Protein AF-A0AAV8Z547-F1 (afdb_monomer)

Mean predicted aligned error: 10.2 Å

Foldseek 3Di:
DDPDPPVVVVVVVVPPPPPPPFQKAFADDQDPCLLPVPVNVGDIDGLCVVCVCCVVQVKDKKKKKWFKWFADPDDPDDIGTGIGIDIDIHHPVDDPVCRQVVVQVVPDDPGMHTPFIFIDRHHDTHTDDD

Structure (mmCIF, N/CA/C/O backbone):
data_AF-A0AAV8Z547-F1
#
_entry.id   AF-A0AAV8Z547-F1
#
loop_
_atom_site.group_PDB
_atom_site.id
_atom_site.type_symbol
_atom_site.label_atom_id
_atom_site.label_alt_id
_atom_site.label_comp_id
_atom_site.label_asym_id
_atom_site.label_entity_id
_atom_site.label_seq_id
_atom_site.pdbx_PDB_ins_code
_atom_site.Cartn_x
_atom_site.Cartn_y
_atom_site.Cartn_z
_atom_site.occupancy
_atom_site.B_iso_or_equiv
_atom_site.auth_seq_id
_atom_site.auth_comp_id
_atom_site.auth_asym_id
_atom_site.auth_atom_id
_atom_site.pdbx_PDB_model_num
ATOM 1 N N . MET A 1 1 ? -58.205 -10.702 20.192 1.00 46.28 1 MET A N 1
ATOM 2 C CA . MET A 1 1 ? -57.052 -11.576 19.885 1.00 46.28 1 MET A CA 1
ATOM 3 C C . MET A 1 1 ? -56.320 -11.022 18.664 1.00 46.28 1 MET A C 1
ATOM 5 O O . MET A 1 1 ? -56.493 -11.533 17.575 1.00 46.28 1 MET A O 1
ATOM 9 N N . PHE A 1 2 ? -55.561 -9.937 18.820 1.00 46.28 2 PHE A N 1
ATOM 10 C CA . PHE A 1 2 ? -54.744 -9.352 17.746 1.00 46.28 2 PHE A CA 1
ATOM 11 C C . PHE A 1 2 ? -53.558 -8.641 18.398 1.00 46.28 2 PHE A C 1
ATOM 13 O O . PHE A 1 2 ? -53.635 -7.449 18.654 1.00 46.28 2 PHE A O 1
ATOM 20 N N . SER A 1 3 ? -52.511 -9.369 18.797 1.00 48.47 3 SER A N 1
ATOM 21 C CA . SER A 1 3 ? -51.324 -8.719 19.381 1.00 48.47 3 SER A CA 1
ATOM 22 C C . SER A 1 3 ? -50.084 -9.621 19.417 1.00 48.47 3 SER A C 1
ATOM 24 O O . SER A 1 3 ? -49.399 -9.671 20.433 1.00 48.47 3 SER A O 1
ATOM 26 N N . MET A 1 4 ? -49.779 -10.376 18.358 1.00 49.44 4 MET A N 1
ATOM 27 C CA . MET A 1 4 ? -48.513 -11.139 18.319 1.00 49.44 4 MET A CA 1
ATOM 28 C C . MET A 1 4 ? -47.777 -11.122 16.973 1.00 49.44 4 MET A C 1
ATOM 30 O O . MET A 1 4 ? -46.687 -11.673 16.885 1.00 49.44 4 MET A O 1
ATOM 34 N N . SER A 1 5 ? -48.304 -10.463 15.937 1.00 54.59 5 SER A N 1
ATOM 35 C CA . SER A 1 5 ? -47.764 -10.616 14.574 1.00 54.59 5 SER A CA 1
ATOM 36 C C . SER A 1 5 ? -46.806 -9.511 14.106 1.00 54.59 5 SER A C 1
ATOM 38 O O . SER A 1 5 ? -46.163 -9.694 13.080 1.00 54.59 5 SER A O 1
ATOM 40 N N . LEU A 1 6 ? -46.684 -8.377 14.816 1.00 49.66 6 LEU A N 1
ATOM 41 C CA . LEU A 1 6 ? -45.799 -7.276 14.384 1.00 49.66 6 LEU A CA 1
ATOM 42 C C . LEU A 1 6 ? -44.372 -7.358 14.955 1.00 49.66 6 LEU A C 1
ATOM 44 O O . LEU A 1 6 ? -43.429 -6.931 14.296 1.00 49.66 6 LEU A O 1
ATOM 48 N N . LEU A 1 7 ? -44.193 -7.912 16.159 1.00 51.66 7 LEU A N 1
ATOM 49 C CA . LEU A 1 7 ? -42.883 -7.957 16.830 1.00 51.66 7 LEU A CA 1
ATOM 50 C C . LEU A 1 7 ? -41.900 -8.941 16.180 1.00 51.66 7 LEU A C 1
ATOM 52 O O . LEU A 1 7 ? -40.695 -8.704 16.181 1.00 51.66 7 LEU A O 1
ATOM 56 N N . THR A 1 8 ? -42.404 -10.015 15.578 1.00 51.97 8 THR A N 1
ATOM 57 C CA . THR A 1 8 ? -41.582 -11.045 14.929 1.00 51.97 8 THR A CA 1
ATOM 58 C C . THR A 1 8 ? -40.999 -10.600 13.588 1.00 51.97 8 THR A C 1
ATOM 60 O O . THR A 1 8 ? -39.939 -11.084 13.202 1.00 51.97 8 THR A O 1
ATOM 63 N N . ILE A 1 9 ? -41.628 -9.644 12.896 1.00 52.62 9 ILE A N 1
ATOM 64 C CA . ILE A 1 9 ? -41.124 -9.131 11.609 1.00 52.62 9 ILE A CA 1
ATOM 65 C C . ILE A 1 9 ? -39.933 -8.183 11.829 1.00 52.62 9 ILE A C 1
ATOM 67 O O . ILE A 1 9 ? -38.976 -8.204 11.058 1.00 52.62 9 ILE A O 1
ATOM 71 N N . VAL A 1 10 ? -39.931 -7.409 12.922 1.00 52.25 10 VAL A N 1
ATOM 72 C CA . VAL A 1 10 ? -38.838 -6.470 13.241 1.00 52.25 10 VAL A CA 1
ATOM 73 C C . VAL A 1 10 ? -37.552 -7.200 13.657 1.00 52.25 10 VAL A C 1
ATOM 75 O O . VAL A 1 10 ? -36.460 -6.747 13.322 1.00 52.25 10 VAL A O 1
ATOM 78 N N . GLN A 1 11 ? -37.649 -8.365 14.308 1.00 49.53 11 GLN A N 1
ATOM 79 C CA . GLN A 1 11 ? -36.467 -9.147 14.704 1.00 49.53 11 GLN A CA 1
ATOM 80 C C . GLN A 1 11 ? -35.717 -9.785 13.524 1.00 49.53 11 GLN A C 1
ATOM 82 O O . GLN A 1 11 ? -34.506 -9.969 13.618 1.00 49.53 11 GLN A O 1
ATOM 87 N N . PHE A 1 12 ? -36.382 -10.068 12.399 1.00 44.81 12 PHE A N 1
ATOM 88 C CA . PHE A 1 12 ? -35.725 -10.675 11.232 1.00 44.81 12 PHE A CA 1
ATOM 89 C C . PHE A 1 12 ? -34.882 -9.687 10.409 1.00 44.81 12 PHE A C 1
ATOM 91 O O . PHE A 1 12 ? -33.944 -10.102 9.733 1.00 44.81 12 PHE A O 1
ATOM 98 N N . ILE A 1 13 ? -35.162 -8.382 10.485 1.00 51.62 13 ILE A N 1
ATOM 99 C CA . ILE A 1 13 ? -34.443 -7.362 9.699 1.00 51.62 13 ILE A CA 1
ATOM 100 C C . ILE A 1 13 ? -33.085 -7.002 10.335 1.00 51.62 13 ILE A C 1
ATOM 102 O O . ILE A 1 13 ? -32.158 -6.594 9.637 1.00 51.62 13 ILE A O 1
ATOM 106 N N . ILE A 1 14 ? -32.921 -7.202 11.648 1.00 50.38 14 ILE A N 1
ATOM 107 C CA . ILE A 1 14 ? -31.733 -6.743 12.391 1.00 50.38 14 ILE A CA 1
ATOM 108 C C . ILE A 1 14 ? -30.526 -7.690 12.225 1.00 50.38 14 ILE A C 1
ATOM 110 O O . ILE A 1 14 ? -29.385 -7.257 12.355 1.00 50.38 14 ILE A O 1
ATOM 114 N N . VAL A 1 15 ? -30.734 -8.963 11.870 1.00 48.41 15 VAL A N 1
ATOM 115 C CA . VAL A 1 15 ? -29.648 -9.969 11.825 1.00 48.41 15 VAL A CA 1
ATOM 116 C C . VAL A 1 15 ? -28.933 -10.034 10.459 1.00 48.41 15 VAL A C 1
ATOM 118 O O . VAL A 1 15 ? -27.896 -10.676 10.334 1.00 48.41 15 VAL A O 1
ATOM 121 N N . LEU A 1 16 ? -29.429 -9.347 9.422 1.00 44.91 16 LEU A N 1
ATOM 122 C CA . LEU A 1 16 ? -28.973 -9.533 8.031 1.00 44.91 16 LEU A CA 1
ATOM 123 C C . LEU A 1 16 ? -27.998 -8.472 7.479 1.00 44.91 16 LEU A C 1
ATOM 125 O O . LEU A 1 16 ? -27.670 -8.531 6.299 1.00 44.91 16 LEU A O 1
ATOM 129 N N . ASN A 1 17 ? -27.497 -7.529 8.288 1.00 43.75 17 ASN A N 1
ATOM 130 C CA . ASN A 1 17 ? -26.638 -6.434 7.789 1.00 43.75 17 ASN A CA 1
ATOM 131 C C . ASN A 1 17 ? -25.191 -6.399 8.320 1.00 43.75 17 ASN A C 1
ATOM 133 O O . ASN A 1 17 ? -24.489 -5.421 8.087 1.00 43.75 17 ASN A O 1
ATOM 137 N N . LEU A 1 18 ? -24.694 -7.462 8.961 1.00 47.50 18 LEU A N 1
ATOM 138 C CA . LEU A 1 18 ? -23.255 -7.611 9.245 1.00 47.50 18 LEU A CA 1
ATOM 139 C C . LEU A 1 18 ? -22.565 -8.530 8.227 1.00 47.50 18 LEU A C 1
ATOM 141 O O . LEU A 1 18 ? -21.803 -9.423 8.583 1.00 47.50 18 LEU A O 1
ATOM 145 N N . ALA A 1 19 ? -22.801 -8.304 6.936 1.00 46.59 19 ALA A N 1
ATOM 146 C CA . ALA A 1 19 ? -21.797 -8.688 5.954 1.00 46.59 19 ALA A CA 1
ATOM 147 C C . ALA A 1 19 ? -20.673 -7.649 6.060 1.00 46.59 19 ALA A C 1
ATOM 149 O O . ALA A 1 19 ? -20.720 -6.617 5.392 1.00 46.59 19 ALA A O 1
ATOM 150 N N . SER A 1 20 ? -19.697 -7.868 6.950 1.00 56.56 20 SER A N 1
ATOM 151 C CA . SER A 1 20 ? -18.471 -7.071 6.920 1.00 56.56 20 SER A CA 1
ATOM 152 C C . SER A 1 20 ? -17.820 -7.327 5.564 1.00 56.56 20 SER A C 1
ATOM 154 O O . SER A 1 20 ? -17.298 -8.415 5.315 1.00 56.56 20 SER A O 1
ATOM 156 N N . ALA A 1 21 ? -17.929 -6.371 4.647 1.00 68.31 21 ALA A N 1
ATOM 157 C CA . ALA A 1 21 ? -17.226 -6.454 3.383 1.00 68.31 21 ALA A CA 1
ATOM 158 C C . ALA A 1 21 ? -15.727 -6.458 3.700 1.00 68.31 21 ALA A C 1
ATOM 160 O O . ALA A 1 21 ? -15.199 -5.461 4.186 1.00 68.31 21 ALA A O 1
ATOM 161 N N . TYR A 1 22 ? -15.068 -7.597 3.481 1.00 85.06 22 TYR A N 1
ATOM 162 C CA . TYR A 1 22 ? -13.622 -7.703 3.640 1.00 85.06 22 TYR A CA 1
ATOM 163 C C . TYR A 1 22 ? -12.935 -6.732 2.685 1.00 85.06 22 TYR A C 1
ATOM 165 O O . TYR A 1 22 ? -13.314 -6.643 1.509 1.00 85.06 22 TYR A O 1
ATOM 173 N N . LEU A 1 23 ? -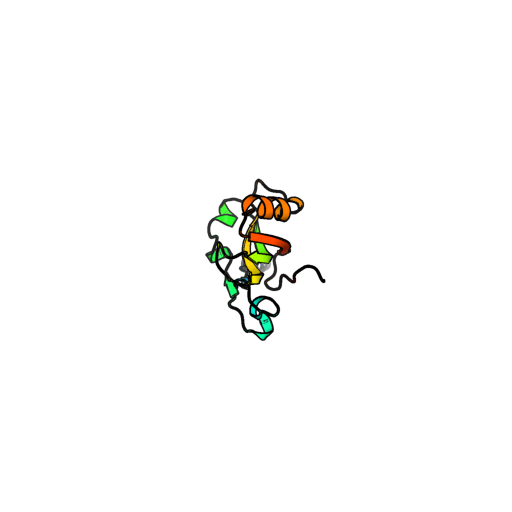11.908 -6.030 3.162 1.00 91.81 23 LEU A N 1
ATOM 174 C CA . LEU A 1 23 ? -11.133 -5.167 2.286 1.00 91.81 23 LEU A CA 1
ATOM 175 C C . LEU A 1 23 ? -10.197 -6.033 1.445 1.00 91.81 23 LEU A C 1
ATOM 177 O O . LEU A 1 23 ? -9.317 -6.728 1.952 1.00 91.81 23 LEU A O 1
ATOM 181 N N . LEU A 1 24 ? -10.397 -5.981 0.136 1.00 94.12 24 LEU A N 1
ATOM 182 C CA . LEU A 1 24 ? -9.585 -6.678 -0.848 1.00 94.12 24 LEU A CA 1
ATOM 183 C C . LEU A 1 24 ? -8.714 -5.663 -1.587 1.00 94.12 24 LEU A C 1
ATOM 185 O O . LEU A 1 24 ? -9.262 -4.692 -2.098 1.00 94.12 24 LEU A O 1
ATOM 189 N N . CYS A 1 25 ? -7.406 -5.890 -1.709 1.00 94.75 25 CYS A N 1
ATOM 190 C CA . CYS A 1 25 ? -6.488 -4.999 -2.434 1.00 94.75 25 CYS A CA 1
ATOM 191 C C . CYS A 1 25 ? -5.629 -5.770 -3.428 1.00 94.75 25 CYS A C 1
ATOM 193 O O . CYS A 1 25 ? -5.247 -6.906 -3.158 1.00 94.75 25 CYS A O 1
ATOM 195 N N . TYR A 1 26 ? -5.278 -5.146 -4.554 1.00 94.12 26 TYR A N 1
ATOM 196 C CA . TYR A 1 26 ? -4.230 -5.693 -5.417 1.00 94.12 26 TYR A CA 1
ATOM 197 C C . TYR A 1 26 ? -2.910 -5.804 -4.654 1.00 94.12 26 TYR A C 1
ATOM 199 O O . TYR A 1 26 ? -2.587 -4.923 -3.859 1.00 94.12 26 TYR A O 1
ATOM 207 N N . ASP A 1 27 ? -2.179 -6.885 -4.903 1.00 92.88 27 ASP A N 1
ATOM 208 C CA . ASP A 1 27 ? -0.939 -7.234 -4.214 1.00 92.88 27 ASP A CA 1
ATOM 209 C C . ASP A 1 27 ? 0.138 -7.547 -5.252 1.00 92.88 27 ASP A C 1
ATOM 211 O O . ASP A 1 27 ? 0.119 -8.613 -5.875 1.00 92.88 27 ASP A O 1
ATOM 215 N N . CYS A 1 28 ? 1.015 -6.576 -5.499 1.00 90.12 28 CYS A N 1
ATOM 216 C CA . CYS A 1 28 ? 2.072 -6.685 -6.497 1.00 90.12 28 CYS A CA 1
ATOM 217 C C . CYS A 1 28 ? 3.227 -5.712 -6.223 1.00 90.12 28 CYS A C 1
ATOM 219 O O . CYS A 1 28 ? 3.037 -4.637 -5.642 1.00 90.12 28 CYS A O 1
ATOM 221 N N . ASP A 1 29 ? 4.416 -6.086 -6.701 1.00 85.31 29 ASP A N 1
ATOM 222 C CA . ASP A 1 29 ? 5.674 -5.390 -6.446 1.00 85.31 29 ASP A CA 1
ATOM 223 C C . ASP A 1 29 ? 6.306 -4.873 -7.749 1.00 85.31 29 ASP A C 1
ATOM 225 O O . ASP A 1 29 ? 6.769 -5.662 -8.565 1.00 85.31 29 ASP A O 1
ATOM 229 N N . ALA A 1 30 ? 6.394 -3.548 -7.909 1.00 74.94 30 ALA A N 1
ATOM 230 C CA . ALA A 1 30 ? 7.274 -2.845 -8.857 1.00 74.94 30 ALA A CA 1
ATOM 231 C C . ALA A 1 30 ? 7.396 -3.470 -10.268 1.00 74.94 30 ALA A C 1
ATOM 233 O O . ALA A 1 30 ? 8.502 -3.805 -10.709 1.00 74.94 30 ALA A O 1
ATOM 234 N N . GLY A 1 31 ? 6.273 -3.568 -10.986 1.00 74.88 31 GLY A N 1
ATOM 235 C CA . GLY A 1 31 ? 6.210 -4.095 -12.354 1.00 74.88 31 GLY A CA 1
ATOM 236 C C . GLY A 1 31 ? 5.081 -3.489 -13.196 1.00 74.88 31 GLY A C 1
ATOM 237 O O . GLY A 1 31 ? 4.220 -2.776 -12.672 1.00 74.88 31 GLY A O 1
ATOM 238 N N . LEU A 1 32 ? 5.083 -3.776 -14.504 1.00 75.12 32 LEU A N 1
ATOM 239 C CA . LEU A 1 32 ? 4.046 -3.326 -15.454 1.00 75.12 32 LEU A CA 1
ATOM 240 C C . LEU A 1 32 ? 2.660 -3.851 -15.064 1.00 75.12 32 LEU A C 1
ATOM 242 O O . LEU A 1 32 ? 1.649 -3.173 -15.227 1.00 75.12 32 LEU A O 1
ATOM 246 N N . GLU A 1 33 ? 2.612 -5.038 -14.468 1.00 82.81 33 GLU A N 1
ATOM 247 C CA . GLU A 1 33 ? 1.398 -5.618 -13.917 1.00 82.81 33 GLU A CA 1
ATOM 248 C C . GLU A 1 33 ? 0.769 -4.735 -12.832 1.00 82.81 33 GLU A C 1
ATOM 250 O O . GLU A 1 33 ? -0.448 -4.708 -12.692 1.00 82.81 33 GLU A O 1
ATOM 255 N N . CYS A 1 34 ? 1.564 -3.948 -12.102 1.00 86.25 34 CYS A N 1
ATOM 256 C CA . CYS A 1 34 ? 1.052 -3.009 -11.110 1.00 86.25 34 CYS A CA 1
ATOM 257 C C . CYS A 1 34 ? 0.537 -1.701 -11.717 1.00 86.25 34 CYS A C 1
ATOM 259 O O . CYS A 1 34 ? -0.196 -0.972 -11.044 1.00 86.25 34 CYS A O 1
ATOM 261 N N . GLU A 1 35 ? 0.882 -1.378 -12.962 1.00 83.88 35 GLU A N 1
ATOM 262 C CA . GLU A 1 35 ? 0.324 -0.216 -13.661 1.00 83.88 35 GLU A CA 1
ATOM 263 C C . GLU A 1 35 ? -1.126 -0.490 -14.074 1.00 83.88 35 GLU A C 1
ATOM 265 O O . GLU A 1 35 ? -2.014 0.301 -13.741 1.00 83.88 35 GLU A O 1
ATOM 270 N N . ASP A 1 36 ? -1.387 -1.659 -14.674 1.00 84.06 36 ASP A N 1
ATOM 271 C CA . ASP A 1 36 ? -2.735 -2.158 -14.974 1.00 84.06 36 ASP A CA 1
ATOM 272 C C . ASP A 1 36 ? -3.018 -3.521 -14.308 1.00 84.06 36 ASP A C 1
ATOM 274 O O . ASP A 1 36 ? -3.028 -4.571 -14.964 1.00 84.06 36 ASP A O 1
ATOM 278 N N . PRO A 1 37 ? -3.330 -3.534 -12.998 1.00 82.00 37 PRO A N 1
ATOM 279 C CA . PRO A 1 37 ? -3.541 -4.782 -12.272 1.00 82.00 37 PRO A CA 1
ATOM 280 C C . PRO A 1 37 ? -4.757 -5.570 -12.764 1.00 82.00 37 PRO A C 1
ATOM 282 O O . PRO A 1 37 ? -4.822 -6.785 -12.578 1.00 82.00 37 PRO A O 1
ATOM 285 N N . LYS A 1 38 ? -5.718 -4.904 -13.419 1.00 83.25 38 LYS A N 1
ATOM 286 C CA . LYS A 1 38 ? -6.891 -5.570 -13.984 1.00 83.25 38 LYS A CA 1
ATOM 287 C C . LYS A 1 38 ? -6.537 -6.269 -15.294 1.00 83.25 38 LYS A C 1
ATOM 289 O O . LYS A 1 38 ? -6.880 -7.439 -15.446 1.00 83.25 38 LYS A O 1
ATOM 294 N N . GLY A 1 39 ? -5.874 -5.570 -16.216 1.00 84.75 39 GLY A N 1
ATOM 295 C CA . GLY A 1 39 ? -5.449 -6.135 -17.500 1.00 84.75 39 GLY A CA 1
ATOM 296 C C . GLY A 1 39 ? -4.424 -7.257 -17.350 1.00 84.75 39 GLY A C 1
ATOM 297 O O . GLY A 1 39 ? -4.423 -8.196 -18.141 1.00 84.75 39 GLY A O 1
ATOM 298 N N . HIS A 1 40 ? -3.616 -7.213 -16.289 1.00 85.56 40 HIS A N 1
ATOM 299 C CA . HIS A 1 40 ? -2.605 -8.227 -15.989 1.00 85.56 40 HIS A CA 1
ATOM 300 C C . HIS A 1 40 ? -3.045 -9.297 -14.976 1.00 85.56 40 HIS A C 1
ATOM 302 O O . HIS A 1 40 ? -2.225 -10.121 -14.579 1.00 85.56 40 HIS A O 1
ATOM 308 N N . HIS A 1 41 ? -4.322 -9.327 -14.572 1.00 85.94 41 HIS A N 1
ATOM 309 C CA . HIS A 1 41 ? -4.865 -10.316 -13.626 1.00 85.94 41 HIS A CA 1
ATOM 310 C C . HIS A 1 41 ? -4.054 -10.445 -12.324 1.00 85.94 41 HIS A C 1
ATOM 312 O O . HIS A 1 41 ? -3.815 -11.544 -11.820 1.00 85.94 41 HIS A O 1
ATOM 318 N N . VAL A 1 42 ? -3.630 -9.308 -11.773 1.00 89.25 42 VAL A N 1
ATOM 319 C CA . VAL A 1 42 ? -2.844 -9.261 -10.540 1.00 89.25 42 VAL A CA 1
ATOM 320 C C . VAL A 1 42 ? -3.621 -9.864 -9.373 1.00 89.25 42 VAL A C 1
ATOM 322 O O . VAL A 1 42 ? -4.838 -9.694 -9.243 1.00 89.25 42 VAL A O 1
ATOM 325 N N . ARG A 1 43 ? -2.892 -10.559 -8.493 1.00 91.62 43 ARG A N 1
ATOM 326 C CA . ARG A 1 43 ? -3.443 -11.159 -7.279 1.00 91.62 43 ARG A CA 1
ATOM 327 C C . ARG A 1 43 ? -4.140 -10.107 -6.420 1.00 91.62 43 ARG A C 1
ATOM 329 O O . ARG A 1 43 ? -3.654 -8.992 -6.2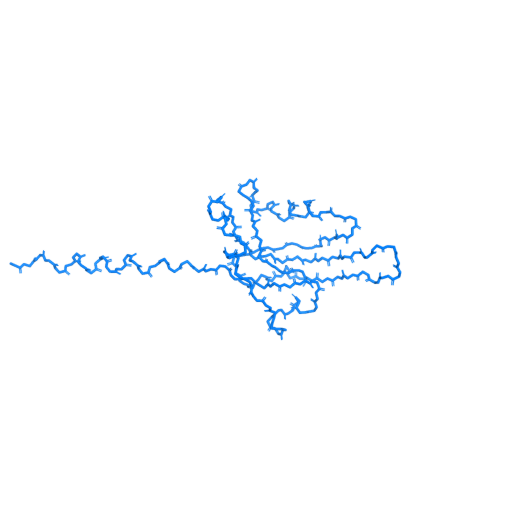47 1.00 91.62 43 ARG A O 1
ATOM 336 N N . VAL A 1 44 ? -5.249 -10.508 -5.812 1.00 92.88 44 VAL A N 1
ATOM 337 C CA . VAL A 1 44 ? -5.946 -9.720 -4.798 1.00 92.88 44 VAL A CA 1
ATOM 338 C C . VAL A 1 44 ? -5.743 -10.381 -3.437 1.00 92.88 44 VAL A C 1
ATOM 340 O O . VAL A 1 44 ? -5.947 -11.586 -3.291 1.00 92.88 44 VAL A O 1
ATOM 343 N N . ALA A 1 45 ? -5.319 -9.602 -2.448 1.00 93.69 45 ALA A N 1
ATOM 344 C CA . ALA A 1 45 ? -5.139 -10.028 -1.068 1.00 93.69 45 ALA A CA 1
ATOM 345 C C . ALA A 1 45 ? -6.295 -9.534 -0.190 1.00 93.69 45 ALA A C 1
ATOM 347 O O . ALA A 1 45 ? -6.793 -8.425 -0.376 1.00 93.69 45 ALA A O 1
ATOM 348 N N . ASN A 1 46 ? -6.691 -10.351 0.788 1.00 94.12 46 ASN A N 1
ATOM 349 C CA . ASN A 1 46 ? -7.639 -9.973 1.835 1.00 94.12 46 ASN A CA 1
ATOM 350 C C . ASN A 1 46 ? -6.889 -9.299 2.995 1.00 94.12 46 ASN A C 1
ATOM 352 O O . ASN A 1 46 ? -6.054 -9.930 3.650 1.00 94.12 46 ASN A O 1
ATOM 356 N N . CYS A 1 47 ? -7.174 -8.021 3.238 1.00 93.38 47 CYS A N 1
ATOM 357 C CA . CYS A 1 47 ? -6.471 -7.211 4.227 1.00 93.38 47 CYS A CA 1
ATOM 358 C C . CYS A 1 47 ? -6.814 -7.592 5.657 1.00 93.38 47 CYS A C 1
ATOM 360 O O . CYS A 1 47 ? -5.920 -7.580 6.496 1.00 93.38 47 CYS A O 1
ATOM 362 N N . ASP A 1 48 ? -8.054 -7.995 5.921 1.00 91.25 48 ASP A N 1
ATOM 363 C CA . ASP A 1 48 ? -8.467 -8.509 7.226 1.00 91.25 48 ASP A CA 1
ATOM 364 C C . ASP A 1 48 ? -7.696 -9.788 7.574 1.00 91.25 48 ASP A C 1
ATOM 366 O O . ASP A 1 48 ? -7.291 -9.995 8.712 1.00 91.25 48 ASP A O 1
ATOM 370 N N . THR A 1 49 ? -7.411 -10.630 6.573 1.00 91.75 49 THR A N 1
ATOM 371 C CA . THR A 1 49 ? -6.572 -11.826 6.765 1.00 91.75 49 THR A CA 1
ATOM 372 C C . THR A 1 49 ? -5.092 -11.472 6.929 1.00 91.75 49 THR A C 1
ATOM 374 O O . THR A 1 49 ? -4.389 -12.116 7.704 1.00 91.75 49 THR A O 1
ATOM 377 N N . LYS A 1 50 ? -4.600 -10.452 6.210 1.00 93.38 50 LYS A N 1
ATOM 378 C CA . LYS A 1 50 ? -3.199 -10.001 6.297 1.00 93.38 50 LYS A CA 1
ATOM 379 C C . LYS A 1 50 ? -2.900 -9.281 7.619 1.00 93.38 50 LYS A C 1
ATOM 381 O O . LYS A 1 50 ? -1.789 -9.393 8.129 1.00 93.38 50 LYS A O 1
ATOM 386 N N . TYR A 1 51 ? -3.883 -8.573 8.173 1.00 93.06 51 TYR A N 1
ATOM 387 C CA . TYR A 1 51 ? -3.779 -7.782 9.399 1.00 93.06 51 TYR A CA 1
ATOM 388 C C . TYR A 1 51 ? -4.938 -8.104 10.361 1.00 93.06 51 TYR A C 1
ATOM 390 O O . TYR A 1 51 ? -5.782 -7.247 10.630 1.00 93.06 51 TYR A O 1
ATOM 398 N N . PRO A 1 52 ? -4.972 -9.322 10.933 1.00 90.06 52 PRO A N 1
ATOM 399 C CA . PRO A 1 52 ? -6.106 -9.800 11.733 1.00 90.06 52 PRO A CA 1
ATOM 400 C C . PRO A 1 52 ? -6.349 -8.989 13.013 1.00 90.06 52 PRO A C 1
ATOM 402 O O . PRO A 1 52 ? -7.455 -8.987 13.549 1.00 90.06 52 PRO A O 1
ATOM 405 N N . ASN A 1 53 ? -5.327 -8.278 13.495 1.00 91.25 53 ASN A N 1
ATOM 406 C CA . ASN A 1 53 ? -5.393 -7.502 14.732 1.00 91.25 53 ASN A CA 1
ATOM 407 C C . ASN A 1 53 ? -5.708 -6.016 14.504 1.00 91.25 53 ASN A C 1
ATOM 409 O O . ASN A 1 53 ? -5.935 -5.307 15.479 1.00 91.25 53 ASN A O 1
ATOM 413 N N . ALA A 1 54 ? -5.752 -5.538 13.253 1.00 87.56 54 ALA A N 1
ATOM 414 C CA . ALA A 1 54 ? -5.947 -4.113 12.967 1.00 87.56 54 ALA A CA 1
ATOM 415 C C . ALA A 1 54 ? -7.269 -3.593 13.550 1.00 87.56 54 ALA A C 1
ATOM 417 O O . ALA A 1 54 ? -7.293 -2.576 14.237 1.00 87.56 54 ALA A O 1
ATOM 418 N N . VAL A 1 55 ? -8.355 -4.354 13.376 1.00 81.00 55 VAL A N 1
ATOM 419 C CA . VAL A 1 55 ? -9.679 -4.001 13.915 1.00 81.00 55 VAL A CA 1
ATOM 420 C C . VAL A 1 55 ? -9.671 -3.961 15.447 1.00 81.00 55 VAL A C 1
ATOM 422 O O . VAL A 1 55 ? -10.256 -3.064 16.043 1.00 81.00 55 VAL A O 1
ATOM 425 N N . GLN A 1 56 ? -8.978 -4.901 16.099 1.00 85.12 56 GLN A N 1
ATOM 426 C CA . GLN A 1 56 ? -8.883 -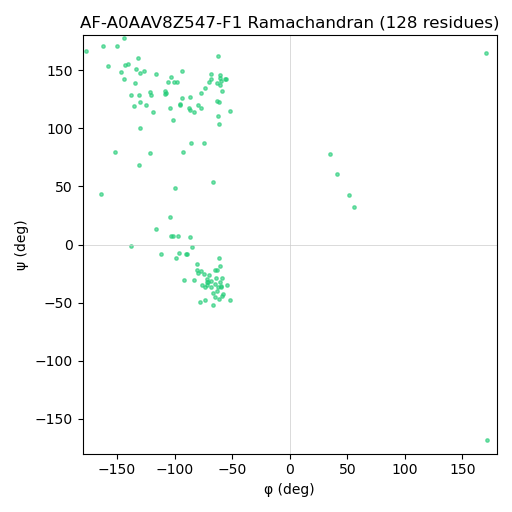4.949 17.566 1.00 85.12 56 GLN A CA 1
ATOM 427 C C . GLN A 1 56 ? -8.068 -3.778 18.129 1.00 85.12 56 GLN A C 1
ATOM 429 O O . GLN A 1 56 ? -8.359 -3.288 19.217 1.00 85.12 56 GLN A O 1
ATOM 434 N N . ASN A 1 57 ? -7.080 -3.307 17.368 1.00 86.19 57 ASN A N 1
ATOM 435 C CA . ASN A 1 57 ? -6.208 -2.195 17.731 1.00 86.19 57 ASN A CA 1
ATOM 436 C C . ASN A 1 57 ? -6.776 -0.816 17.340 1.00 86.19 57 ASN A C 1
ATOM 438 O O . ASN A 1 57 ? -6.077 0.189 17.492 1.00 86.19 57 ASN A O 1
ATOM 442 N N . ASN A 1 58 ? -8.021 -0.746 16.844 1.00 84.56 58 ASN A N 1
ATOM 443 C CA . ASN A 1 58 ? -8.617 0.474 16.280 1.00 84.56 58 ASN A CA 1
ATOM 444 C C . ASN A 1 58 ? -7.780 1.089 15.140 1.00 84.56 58 ASN A C 1
ATOM 446 O O . ASN A 1 58 ? -7.748 2.304 14.951 1.00 84.56 58 ASN A O 1
ATOM 450 N N . GLU A 1 59 ? -7.089 0.254 14.372 1.00 91.00 59 GLU A N 1
ATOM 451 C CA . GLU A 1 59 ? -6.317 0.677 13.211 1.00 91.00 59 GLU A CA 1
ATOM 452 C C . GLU A 1 59 ? -7.158 0.565 11.933 1.00 91.00 59 GLU A C 1
ATOM 454 O O . GLU A 1 59 ? -8.024 -0.306 11.800 1.00 91.00 59 GLU A O 1
ATOM 459 N N . LYS A 1 60 ? -6.897 1.441 10.959 1.00 92.56 60 LYS A N 1
ATOM 460 C CA . LYS A 1 60 ? -7.674 1.480 9.715 1.00 92.56 60 LYS A CA 1
ATOM 461 C C . LYS A 1 60 ? -6.994 0.668 8.619 1.00 92.56 60 LYS A C 1
ATOM 463 O O . LYS A 1 60 ? -5.881 0.985 8.205 1.00 92.56 60 LYS A O 1
ATOM 468 N N . LEU A 1 61 ? -7.691 -0.348 8.110 1.00 94.31 61 LEU A N 1
ATOM 469 C CA . LEU A 1 61 ? -7.266 -1.115 6.937 1.00 94.31 61 LEU A CA 1
ATOM 470 C C . LEU A 1 61 ? -7.445 -0.297 5.657 1.00 94.31 61 LEU A C 1
ATOM 472 O O . LEU A 1 61 ? -8.494 0.314 5.440 1.00 94.31 61 LEU A O 1
ATOM 476 N N . ILE A 1 62 ? -6.429 -0.318 4.797 1.00 94.75 62 ILE A N 1
ATOM 477 C CA . ILE A 1 62 ? -6.412 0.415 3.530 1.00 94.75 62 ILE A CA 1
ATOM 478 C C . ILE A 1 62 ? -5.779 -0.404 2.402 1.00 94.75 62 ILE A C 1
ATOM 480 O O . ILE A 1 62 ? -4.924 -1.264 2.626 1.00 94.75 62 ILE A O 1
ATOM 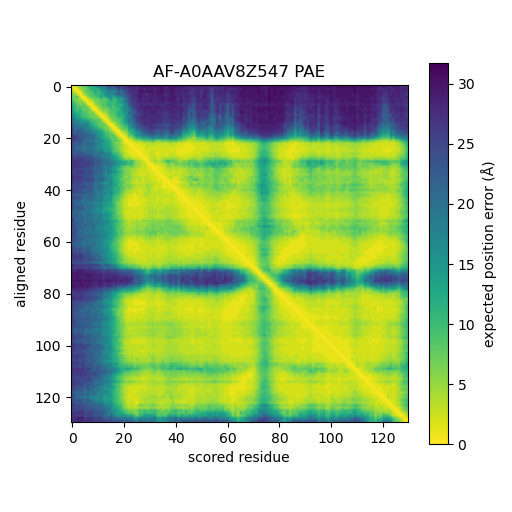484 N N . CYS A 1 63 ? -6.155 -0.080 1.169 1.00 95.00 63 CYS A N 1
ATOM 485 C CA . CYS A 1 63 ? -5.355 -0.378 -0.010 1.00 95.00 63 CYS A CA 1
ATOM 486 C C . CYS A 1 63 ? -4.364 0.754 -0.222 1.00 95.00 63 CYS A C 1
ATOM 488 O O . CYS A 1 63 ? -4.766 1.910 -0.305 1.00 95.00 63 CYS A O 1
ATOM 490 N N . LEU A 1 64 ? -3.087 0.414 -0.335 1.00 94.62 64 LEU A N 1
ATOM 491 C CA . LEU A 1 64 ? -1.997 1.338 -0.595 1.00 94.62 64 LEU A CA 1
ATOM 492 C C . LEU A 1 64 ? -1.529 1.187 -2.041 1.00 94.62 64 LEU A C 1
ATOM 494 O O . LEU A 1 64 ? -1.434 0.077 -2.564 1.00 94.62 64 LEU A O 1
ATOM 498 N N . THR A 1 65 ? -1.235 2.305 -2.691 1.00 93.56 65 THR A N 1
ATOM 499 C CA . THR A 1 65 ? -0.548 2.373 -3.981 1.00 93.56 65 THR A CA 1
ATOM 500 C C . THR A 1 65 ? 0.595 3.367 -3.866 1.00 93.56 65 THR A C 1
ATOM 502 O O . THR A 1 65 ? 0.381 4.523 -3.508 1.00 93.56 65 THR A O 1
ATOM 505 N N . LEU A 1 66 ? 1.812 2.903 -4.144 1.00 91.75 66 LEU A N 1
ATOM 506 C CA . LEU A 1 66 ? 3.027 3.707 -4.058 1.00 91.75 66 LEU A CA 1
ATOM 507 C C . LEU A 1 66 ? 3.723 3.733 -5.410 1.00 91.75 66 LEU A C 1
ATOM 509 O O . LEU A 1 66 ? 3.963 2.675 -5.984 1.00 91.75 66 LEU A O 1
ATOM 513 N N . GLY A 1 67 ? 4.102 4.910 -5.890 1.00 91.06 67 GLY A N 1
ATOM 514 C CA . GLY A 1 67 ? 5.127 5.027 -6.921 1.00 91.06 67 GLY A CA 1
ATOM 515 C C . GLY A 1 67 ? 6.490 4.892 -6.259 1.00 91.06 67 GLY A C 1
ATOM 516 O O . GLY A 1 67 ? 6.807 5.674 -5.364 1.00 91.06 67 GLY A O 1
ATOM 517 N N . ILE A 1 68 ? 7.282 3.900 -6.657 1.00 89.19 68 ILE A N 1
ATOM 518 C CA . ILE A 1 68 ? 8.586 3.631 -6.052 1.00 89.19 68 ILE A CA 1
ATOM 519 C C . ILE A 1 68 ? 9.705 3.570 -7.084 1.00 89.19 68 ILE A C 1
ATOM 521 O O . ILE A 1 68 ? 9.525 3.1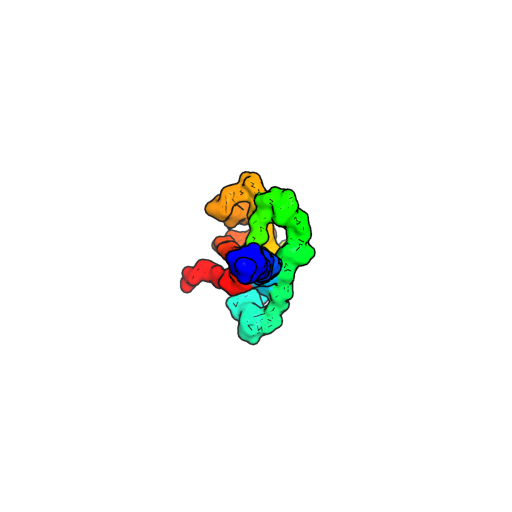24 -8.218 1.00 89.19 68 ILE A O 1
ATOM 525 N N . LYS A 1 69 ? 10.896 3.969 -6.643 1.00 87.69 69 LYS A N 1
ATOM 526 C CA . LYS A 1 69 ? 12.167 3.763 -7.333 1.00 87.69 69 LYS A CA 1
ATOM 527 C C . LYS A 1 69 ? 13.124 3.042 -6.399 1.00 87.69 69 LYS A C 1
ATOM 529 O O . LYS A 1 69 ? 13.453 3.543 -5.325 1.00 87.69 69 LYS A O 1
ATOM 534 N N . VAL A 1 70 ? 13.577 1.872 -6.823 1.00 84.38 70 VAL A N 1
ATOM 535 C CA . VAL A 1 70 ? 14.559 1.053 -6.122 1.00 84.38 70 VAL A CA 1
ATOM 536 C C . VAL A 1 70 ? 15.905 1.193 -6.822 1.00 84.38 70 VAL A C 1
ATOM 538 O O . VAL A 1 70 ? 16.063 0.817 -7.985 1.00 84.38 70 VAL A O 1
ATOM 541 N N . LEU A 1 71 ? 16.885 1.731 -6.104 1.00 81.56 71 LEU A N 1
ATOM 542 C CA . LEU A 1 71 ? 18.274 1.785 -6.543 1.00 81.56 71 LEU A CA 1
ATOM 543 C C . LEU A 1 71 ? 18.964 0.483 -6.119 1.00 81.56 71 LEU A C 1
ATOM 545 O O . LEU A 1 71 ? 19.082 0.200 -4.923 1.00 81.56 71 LEU A O 1
ATOM 549 N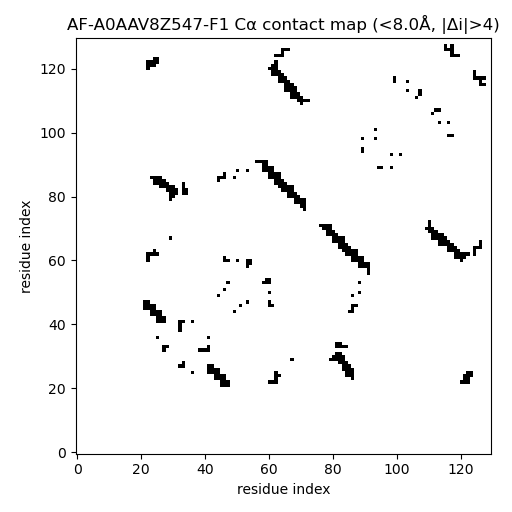 N . GLU A 1 72 ? 19.435 -0.319 -7.076 1.00 70.62 72 GLU A N 1
ATOM 550 C CA . GLU A 1 72 ? 20.282 -1.466 -6.744 1.00 70.62 72 GLU A CA 1
ATOM 551 C C . GLU A 1 72 ? 21.665 -0.997 -6.265 1.00 70.62 72 GLU A C 1
ATOM 553 O O . GLU A 1 72 ? 22.247 -0.027 -6.755 1.00 70.62 72 GLU A O 1
ATOM 558 N N . GLY A 1 73 ? 22.190 -1.667 -5.238 1.00 59.09 73 GLY A N 1
ATOM 559 C CA . GLY A 1 73 ? 23.467 -1.310 -4.628 1.00 59.09 73 GLY A CA 1
ATOM 560 C C . GLY A 1 73 ? 24.665 -1.769 -5.465 1.00 59.09 73 GLY A C 1
ATOM 561 O O . GLY A 1 73 ? 24.757 -2.941 -5.800 1.00 59.09 73 GLY A O 1
ATOM 562 N N . ARG A 1 74 ? 25.607 -0.842 -5.713 1.00 55.25 74 ARG A N 1
ATOM 563 C CA . ARG A 1 74 ? 26.997 -1.035 -6.200 1.00 55.25 74 ARG A CA 1
ATOM 564 C C . ARG A 1 74 ? 27.199 -2.185 -7.206 1.00 55.25 74 ARG A C 1
ATOM 566 O O . ARG A 1 74 ? 27.778 -3.218 -6.890 1.00 55.25 74 ARG A O 1
ATOM 573 N N . GLY A 1 75 ? 26.813 -1.924 -8.447 1.00 50.97 75 GLY A N 1
ATOM 574 C CA . GLY A 1 75 ? 27.080 -2.726 -9.646 1.00 50.97 75 GLY A CA 1
ATOM 575 C C . GLY A 1 75 ? 26.244 -2.153 -10.791 1.00 50.97 75 GLY A C 1
ATOM 576 O O . GLY A 1 75 ? 25.357 -1.354 -10.518 1.00 50.97 75 GLY A O 1
ATOM 577 N N . PHE A 1 76 ? 26.524 -2.490 -12.051 1.00 52.28 76 PHE A N 1
ATOM 578 C CA . PHE A 1 76 ? 25.803 -2.001 -13.243 1.00 52.28 76 PHE A CA 1
ATOM 579 C C . PHE A 1 76 ? 24.333 -2.503 -13.318 1.00 52.28 76 PHE A C 1
ATOM 581 O O . PHE A 1 76 ? 23.926 -3.114 -14.302 1.00 52.28 76 PHE A O 1
ATOM 588 N N . GLY A 1 77 ? 23.538 -2.294 -12.268 1.00 55.62 77 GLY A N 1
ATOM 589 C CA . GLY A 1 77 ? 22.116 -2.610 -12.202 1.00 55.62 77 GLY A CA 1
ATOM 590 C C . GLY A 1 77 ? 21.293 -1.373 -12.542 1.00 55.62 77 GLY A C 1
ATOM 591 O O . GLY A 1 77 ? 21.413 -0.337 -11.887 1.00 55.62 77 GLY A O 1
ATOM 592 N N . PHE A 1 78 ? 20.471 -1.463 -13.586 1.00 61.28 78 PHE A N 1
ATOM 593 C CA . PHE A 1 78 ? 19.467 -0.444 -13.880 1.00 61.28 78 PHE A CA 1
ATOM 594 C C . PHE A 1 78 ? 18.470 -0.406 -12.714 1.00 61.28 78 PHE A C 1
ATOM 596 O O . PHE A 1 78 ? 17.898 -1.436 -12.357 1.00 61.28 78 PHE A O 1
ATOM 603 N N . GLY A 1 79 ? 18.289 0.764 -12.094 1.00 68.81 79 GLY A N 1
ATOM 604 C CA . GLY A 1 79 ? 17.297 0.938 -11.032 1.00 68.81 79 GLY A CA 1
ATOM 605 C C . GLY A 1 79 ? 15.905 0.523 -11.513 1.00 68.81 79 GLY A C 1
ATOM 606 O O . GLY A 1 79 ? 15.552 0.756 -12.669 1.00 68.81 79 GLY A O 1
ATOM 607 N N . LYS A 1 80 ? 15.118 -0.100 -10.634 1.00 76.88 80 LYS A N 1
ATOM 608 C CA . LYS A 1 80 ? 13.739 -0.490 -10.945 1.00 76.88 80 LYS A CA 1
ATOM 609 C C . LYS A 1 80 ? 12.789 0.602 -10.485 1.00 76.88 80 LYS A C 1
ATOM 611 O O . LYS A 1 80 ? 12.817 0.989 -9.321 1.00 76.88 80 LYS A O 1
ATOM 616 N N . SER A 1 81 ? 11.943 1.083 -11.382 1.00 85.19 81 SER A N 1
ATOM 617 C CA . SER A 1 81 ? 10.842 1.990 -11.062 1.00 85.19 81 SER A CA 1
ATOM 618 C C . SER A 1 81 ? 9.515 1.321 -11.376 1.00 85.19 81 SER A C 1
ATOM 620 O O . SER A 1 81 ? 9.430 0.569 -12.344 1.00 85.19 81 SER A O 1
ATOM 622 N N . GLY A 1 82 ? 8.483 1.616 -10.599 1.00 88.19 82 GLY A N 1
ATOM 623 C CA . GLY A 1 82 ? 7.138 1.127 -10.872 1.00 88.19 82 GLY A CA 1
ATOM 624 C C . GLY A 1 82 ? 6.184 1.425 -9.729 1.00 88.19 82 GLY A C 1
ATOM 625 O O . GLY A 1 82 ? 6.512 2.175 -8.808 1.00 88.19 82 GLY A O 1
ATOM 626 N N . PHE A 1 83 ? 5.008 0.807 -9.778 1.00 89.75 83 PHE A N 1
ATOM 627 C CA . PHE A 1 83 ? 4.044 0.892 -8.689 1.00 89.75 83 PHE A CA 1
ATOM 628 C C . PHE A 1 83 ? 4.134 -0.325 -7.777 1.00 89.75 83 PHE A C 1
ATOM 630 O O . PHE A 1 83 ? 4.263 -1.456 -8.233 1.00 89.75 83 PHE A O 1
ATOM 637 N N . TYR A 1 84 ? 4.028 -0.082 -6.480 1.00 90.75 84 TYR A N 1
ATOM 638 C CA . TYR A 1 84 ? 3.706 -1.085 -5.478 1.00 90.75 84 TYR A CA 1
ATOM 639 C C . TYR A 1 84 ? 2.228 -0.964 -5.115 1.00 90.75 84 TYR A C 1
ATOM 641 O O . TYR A 1 84 ? 1.712 0.150 -4.974 1.00 90.75 84 TYR A O 1
ATOM 649 N N . ARG A 1 85 ? 1.552 -2.098 -4.930 1.00 93.06 85 ARG A N 1
ATOM 650 C CA . ARG A 1 85 ? 0.173 -2.147 -4.437 1.00 93.06 85 ARG A CA 1
ATOM 651 C C . ARG A 1 85 ? 0.046 -3.210 -3.366 1.00 93.06 85 ARG A C 1
ATOM 653 O O . ARG A 1 85 ? 0.586 -4.300 -3.516 1.00 93.06 85 ARG A O 1
ATOM 660 N N . GLY A 1 86 ? -0.698 -2.909 -2.310 1.00 94.25 86 GLY A N 1
ATOM 661 C CA . GLY A 1 86 ? -0.944 -3.892 -1.266 1.00 94.25 86 GLY A CA 1
ATOM 662 C C . GLY A 1 86 ? -1.876 -3.400 -0.174 1.00 94.25 86 GLY A C 1
ATOM 663 O O . GLY A 1 86 ? -2.138 -2.209 -0.033 1.00 94.25 86 GLY A O 1
ATOM 664 N N . CYS A 1 87 ? -2.355 -4.337 0.637 1.00 95.38 87 CYS A N 1
ATOM 665 C CA . CYS A 1 87 ? -2.988 -4.017 1.912 1.00 95.38 87 CYS A CA 1
ATOM 666 C C . CYS A 1 87 ? -1.982 -3.342 2.853 1.00 95.38 87 CYS A C 1
ATOM 668 O O . CYS A 1 87 ? -0.847 -3.820 2.967 1.00 95.38 87 CYS A O 1
ATOM 670 N N . ASN A 1 88 ? -2.424 -2.312 3.569 1.00 95.44 88 ASN A N 1
ATOM 671 C CA . ASN A 1 88 ? -1.673 -1.649 4.629 1.00 95.44 88 ASN A CA 1
ATOM 672 C C . ASN A 1 88 ? -2.603 -1.194 5.767 1.00 95.44 88 ASN A C 1
ATOM 674 O O . ASN A 1 88 ? -3.821 -1.371 5.694 1.00 95.44 88 ASN A O 1
ATOM 678 N N . VAL A 1 89 ? -2.014 -0.623 6.816 1.00 95.56 89 VAL A N 1
ATOM 679 C CA . VAL A 1 89 ? -2.711 -0.193 8.027 1.00 95.56 89 VAL A CA 1
ATOM 680 C C . VAL A 1 89 ? -2.291 1.230 8.368 1.00 95.56 89 VAL A C 1
ATOM 682 O O . VAL A 1 89 ? -1.096 1.508 8.465 1.00 95.56 89 VAL A O 1
ATOM 685 N N . ILE A 1 90 ? -3.266 2.113 8.580 1.00 94.94 90 ILE A N 1
ATOM 686 C CA . ILE A 1 90 ? -3.031 3.415 9.210 1.00 94.94 90 ILE A CA 1
ATOM 687 C C . ILE A 1 90 ? -3.048 3.189 10.728 1.00 94.94 90 ILE A C 1
ATOM 689 O O . ILE A 1 90 ? -4.101 2.809 11.258 1.00 94.94 90 ILE A O 1
ATOM 693 N N . PRO A 1 91 ? -1.911 3.372 11.430 1.00 93.62 91 PRO A N 1
ATOM 694 C CA . PRO A 1 91 ? -1.865 3.217 12.878 1.00 93.62 91 PRO A CA 1
ATOM 695 C C . PRO A 1 91 ? -2.803 4.214 13.556 1.00 93.62 91 PRO A C 1
ATOM 697 O O . PRO A 1 91 ? -2.902 5.359 13.123 1.00 93.62 91 PRO A O 1
ATOM 700 N N . SER A 1 92 ? -3.418 3.825 14.671 1.00 93.38 92 SER A N 1
ATOM 701 C CA . SER A 1 92 ? -4.333 4.691 15.434 1.00 93.38 92 SER A CA 1
ATOM 702 C C . SER A 1 92 ? -3.683 5.975 15.972 1.00 93.38 92 SER A C 1
ATOM 704 O O . SER A 1 92 ? -4.380 6.931 16.303 1.00 93.38 92 SER A O 1
ATOM 706 N N . SER A 1 93 ? -2.350 6.021 16.041 1.00 93.75 93 SER A N 1
ATOM 707 C CA . SER A 1 93 ? -1.573 7.197 16.442 1.00 93.75 93 SER A CA 1
ATOM 708 C C . SER A 1 93 ? -1.277 8.184 15.305 1.00 93.75 93 SER A C 1
ATOM 710 O O . SER A 1 93 ? -0.582 9.168 15.544 1.00 93.75 93 SER A O 1
ATOM 712 N N . VAL A 1 94 ? -1.696 7.896 14.070 1.00 94.44 94 VAL A N 1
ATOM 713 C CA . VAL A 1 94 ? -1.385 8.690 12.872 1.00 94.44 94 VAL A CA 1
ATOM 714 C C . VAL A 1 94 ? -2.692 9.178 12.255 1.00 94.44 94 VAL A C 1
ATOM 716 O O . VAL A 1 94 ? -3.594 8.378 12.008 1.00 94.44 94 VAL A O 1
ATOM 719 N N . ASN A 1 95 ? -2.801 10.481 11.985 1.00 94.25 95 ASN A N 1
ATOM 720 C CA . ASN A 1 95 ? -3.948 11.008 11.247 1.00 94.25 95 ASN A CA 1
ATOM 721 C C . ASN A 1 95 ? -3.903 10.522 9.795 1.00 94.25 95 ASN A C 1
ATOM 723 O O . ASN A 1 95 ? -2.831 10.394 9.205 1.00 94.25 95 ASN A O 1
ATOM 727 N N . GLU A 1 96 ? -5.067 10.301 9.187 1.00 92.00 96 GLU A N 1
ATOM 728 C CA . GLU A 1 96 ? -5.137 9.818 7.802 1.00 92.00 96 GLU A CA 1
ATOM 729 C C . GLU A 1 96 ? -4.461 10.767 6.803 1.00 92.00 96 GLU A C 1
ATOM 731 O O . GLU A 1 96 ? -3.818 10.308 5.862 1.00 92.00 96 GLU A O 1
ATOM 736 N N . GLU A 1 97 ? -4.568 12.077 7.027 1.00 93.31 97 GLU A N 1
ATOM 737 C CA . GLU A 1 97 ? -3.972 13.115 6.174 1.00 93.31 97 GLU A CA 1
ATOM 738 C C . GLU A 1 97 ? -2.436 13.062 6.190 1.00 93.31 97 GLU A C 1
ATOM 740 O O . GLU A 1 97 ? -1.796 13.250 5.156 1.00 93.31 97 GLU A O 1
ATOM 745 N N . ASP A 1 98 ? -1.856 12.690 7.333 1.00 95.38 98 ASP A N 1
ATOM 746 C CA . ASP A 1 98 ? -0.408 12.612 7.550 1.00 95.38 98 ASP A CA 1
ATOM 747 C C . ASP A 1 98 ? 0.159 11.228 7.192 1.00 95.38 98 ASP A C 1
ATOM 749 O O . ASP A 1 98 ? 1.375 11.017 7.186 1.00 95.38 98 ASP A O 1
ATOM 753 N N . PHE A 1 99 ? -0.704 10.246 6.901 1.00 94.81 99 PHE A N 1
ATOM 754 C CA . PHE A 1 99 ? -0.296 8.851 6.745 1.00 94.81 99 PHE A CA 1
ATOM 755 C C . PHE A 1 99 ? 0.761 8.664 5.655 1.00 94.81 99 PHE A C 1
ATOM 757 O O . PHE A 1 99 ? 1.716 7.915 5.854 1.00 94.81 99 PHE A O 1
ATOM 764 N N . CYS A 1 100 ? 0.615 9.330 4.508 1.00 93.94 100 CYS A N 1
ATOM 765 C CA . CYS A 1 100 ? 1.562 9.175 3.405 1.00 93.94 100 CYS A CA 1
ATOM 766 C C . CYS A 1 100 ? 2.942 9.766 3.716 1.00 93.94 100 CYS A C 1
ATOM 768 O O . CYS A 1 100 ? 3.952 9.174 3.325 1.00 93.94 100 CYS A O 1
AT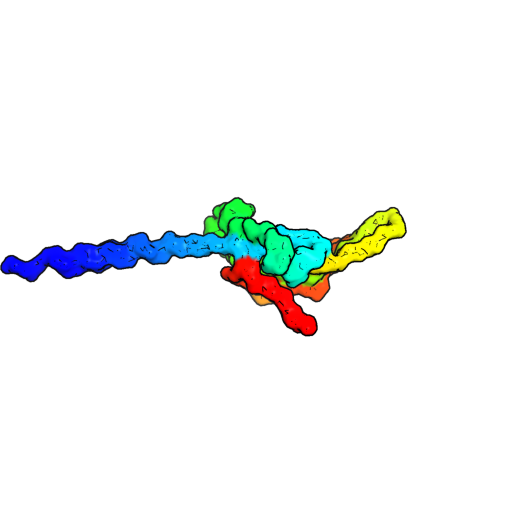OM 770 N N . GLU A 1 101 ? 2.998 10.884 4.440 1.00 94.50 101 GLU A N 1
ATOM 771 C CA . GLU A 1 101 ? 4.254 11.462 4.925 1.00 94.50 101 GLU A CA 1
ATOM 772 C C . GLU A 1 101 ? 4.897 10.530 5.957 1.00 94.50 101 GLU A C 1
ATOM 774 O O . GLU A 1 101 ? 6.025 10.077 5.758 1.00 94.50 101 GLU A O 1
ATOM 779 N N . TYR A 1 102 ? 4.130 10.120 6.974 1.00 94.38 102 TYR A N 1
ATOM 780 C CA . TYR A 1 102 ? 4.556 9.148 7.983 1.00 94.38 102 TYR A CA 1
ATOM 781 C C . TYR A 1 102 ? 5.111 7.862 7.355 1.00 94.38 102 TYR A C 1
ATOM 783 O O . TYR A 1 102 ? 6.179 7.378 7.740 1.00 94.38 102 TYR A O 1
ATOM 791 N N . PHE A 1 103 ? 4.395 7.292 6.383 1.00 93.56 103 PHE A N 1
ATOM 792 C CA . PHE A 1 103 ? 4.791 6.059 5.712 1.00 93.56 103 PHE A CA 1
ATOM 793 C C . PHE A 1 103 ? 6.089 6.256 4.925 1.00 93.56 103 PHE A C 1
ATOM 795 O O . PHE A 1 103 ? 6.999 5.427 5.005 1.00 93.56 103 PHE A O 1
ATOM 802 N N . THR A 1 104 ? 6.185 7.364 4.187 1.00 92.06 104 THR A N 1
ATOM 803 C CA . THR A 1 104 ? 7.364 7.695 3.385 1.00 92.06 104 THR A CA 1
ATOM 804 C C . THR A 1 104 ? 8.598 7.848 4.262 1.00 92.06 104 THR A C 1
ATOM 806 O O . THR A 1 104 ? 9.627 7.240 3.972 1.00 92.06 104 THR A O 1
ATOM 809 N N . ASP A 1 105 ? 8.488 8.577 5.370 1.00 92.19 105 ASP A N 1
ATOM 810 C CA . ASP A 1 105 ? 9.594 8.780 6.303 1.00 92.19 105 ASP A CA 1
ATOM 811 C C . ASP A 1 105 ? 10.003 7.490 7.012 1.00 92.19 105 ASP A C 1
ATOM 813 O O . ASP A 1 105 ? 11.194 7.185 7.109 1.00 92.19 105 ASP A O 1
ATOM 817 N N . LYS A 1 106 ? 9.030 6.673 7.431 1.00 91.69 106 LYS A N 1
ATOM 818 C CA . LYS A 1 106 ? 9.280 5.366 8.056 1.00 91.69 106 LYS A CA 1
ATOM 819 C C . LYS A 1 106 ? 10.057 4.413 7.146 1.00 91.69 106 LYS A C 1
ATOM 821 O O . LYS A 1 106 ? 10.857 3.615 7.634 1.00 91.69 106 LYS A O 1
ATOM 826 N N . HIS A 1 107 ? 9.809 4.470 5.839 1.00 88.50 107 HIS A N 1
ATOM 827 C CA . HIS A 1 107 ? 10.416 3.580 4.846 1.00 88.50 107 HIS A CA 1
ATOM 828 C C . HIS A 1 107 ? 11.541 4.235 4.035 1.00 88.50 107 HIS A C 1
ATOM 830 O O . HIS A 1 107 ? 12.081 3.619 3.110 1.00 88.50 107 HIS A O 1
ATOM 836 N N . LYS A 1 108 ? 11.941 5.456 4.398 1.00 83.38 108 LYS A N 1
ATOM 837 C CA . LYS A 1 108 ? 12.998 6.202 3.724 1.00 83.38 108 LYS A CA 1
ATOM 838 C C . LYS A 1 108 ? 14.322 5.453 3.814 1.00 83.38 108 LYS A C 1
ATOM 840 O O . LYS A 1 108 ? 14.832 5.157 4.893 1.00 83.38 108 LYS A O 1
ATOM 845 N N . SER A 1 109 ? 14.910 5.163 2.660 1.00 84.50 109 SER A N 1
ATOM 846 C CA . SER A 1 109 ? 16.193 4.473 2.565 1.00 84.50 109 SER A CA 1
ATOM 847 C C . SER A 1 109 ? 17.009 5.026 1.406 1.00 84.50 109 SER A C 1
ATOM 849 O O . SER A 1 109 ? 16.468 5.487 0.408 1.00 84.50 109 SER A O 1
ATOM 851 N N . HIS A 1 110 ? 18.333 4.906 1.488 1.00 81.62 110 HIS A N 1
ATOM 852 C CA . HIS A 1 110 ? 19.240 5.249 0.387 1.00 81.62 110 HIS A CA 1
ATOM 853 C C . HIS A 1 110 ? 19.014 4.402 -0.881 1.00 81.62 110 HIS A C 1
ATOM 855 O O . HIS A 1 110 ? 19.581 4.710 -1.925 1.00 81.62 110 HIS A O 1
ATOM 861 N N . ARG A 1 111 ? 18.223 3.323 -0.790 1.00 84.12 111 ARG A N 1
ATOM 862 C CA . ARG A 1 111 ? 17.909 2.414 -1.905 1.00 84.12 111 ARG A CA 1
ATOM 863 C C . ARG A 1 111 ? 16.462 2.467 -2.373 1.00 84.12 111 ARG A C 1
ATOM 865 O O . ARG A 1 111 ? 16.152 1.819 -3.362 1.00 84.12 111 ARG A O 1
ATOM 872 N N . LEU A 1 112 ? 15.585 3.172 -1.664 1.00 85.69 112 LEU A N 1
ATOM 873 C CA . LEU A 1 112 ? 14.158 3.225 -1.968 1.00 85.69 112 LEU A CA 1
ATOM 874 C C . LEU A 1 112 ? 13.691 4.672 -1.882 1.00 85.69 112 LEU A C 1
ATOM 876 O O . LEU A 1 112 ? 13.753 5.292 -0.821 1.00 85.69 112 LEU A O 1
ATOM 880 N N . THR A 1 113 ? 13.191 5.181 -2.997 1.00 88.56 113 THR A N 1
ATOM 881 C CA . THR A 1 113 ? 12.475 6.451 -3.066 1.00 88.56 113 THR A CA 1
ATOM 882 C C . THR A 1 113 ? 11.002 6.157 -3.300 1.00 88.56 113 THR A C 1
ATOM 884 O O . THR A 1 113 ? 10.668 5.344 -4.160 1.00 88.56 113 THR A O 1
ATOM 887 N N . ILE A 1 114 ? 10.133 6.802 -2.525 1.00 90.06 114 ILE A N 1
ATOM 888 C CA . ILE A 1 114 ? 8.684 6.792 -2.729 1.00 90.06 114 ILE A CA 1
ATOM 889 C C . ILE A 1 114 ? 8.349 8.128 -3.394 1.00 90.06 114 ILE A C 1
ATOM 891 O O . ILE A 1 114 ? 8.464 9.176 -2.766 1.00 90.06 114 ILE A O 1
ATOM 895 N N . ASP A 1 115 ? 8.020 8.087 -4.682 1.00 88.88 115 ASP A N 1
ATOM 896 C CA . ASP A 1 115 ? 7.698 9.268 -5.492 1.00 88.88 115 ASP A CA 1
ATOM 897 C C . ASP A 1 115 ? 6.235 9.694 -5.321 1.00 88.88 115 ASP A C 1
ATOM 899 O O . ASP A 1 115 ? 5.900 10.869 -5.455 1.00 88.88 115 ASP A O 1
ATOM 903 N N . SER A 1 116 ? 5.348 8.735 -5.053 1.00 90.81 116 SER A N 1
ATOM 904 C CA . SER A 1 116 ? 3.933 8.992 -4.810 1.00 90.81 116 SER A CA 1
ATOM 905 C C . SER A 1 116 ? 3.370 8.008 -3.797 1.00 90.81 116 SER A C 1
ATOM 907 O O . SER A 1 116 ? 3.805 6.858 -3.711 1.00 90.81 116 SER A O 1
ATOM 909 N N . CYS A 1 117 ? 2.388 8.467 -3.030 1.00 92.56 117 CYS A N 1
ATOM 910 C CA . CYS A 1 117 ? 1.660 7.659 -2.069 1.00 92.56 117 CYS A CA 1
ATOM 911 C C . CYS A 1 117 ? 0.177 7.999 -2.157 1.00 92.56 117 CYS A C 1
ATOM 913 O O . CYS A 1 117 ? -0.204 9.167 -2.108 1.00 92.56 117 CYS A O 1
ATOM 915 N N . GLN A 1 118 ? -0.654 6.971 -2.296 1.00 92.50 118 GLN A N 1
ATOM 916 C CA . GLN A 1 118 ? -2.099 7.100 -2.229 1.00 92.50 118 GLN A CA 1
ATOM 917 C C . GLN A 1 118 ? -2.707 5.878 -1.559 1.00 92.50 118 GLN A C 1
ATOM 919 O O . GLN A 1 118 ? -2.280 4.747 -1.793 1.00 92.50 118 GLN A O 1
ATOM 924 N N . PHE A 1 119 ? -3.739 6.106 -0.756 1.00 93.56 119 PHE A N 1
ATOM 925 C CA . PHE A 1 119 ? -4.506 5.042 -0.135 1.00 93.56 119 PHE A CA 1
ATOM 926 C C . PHE A 1 119 ? -6.010 5.245 -0.301 1.00 93.56 119 PHE A C 1
ATOM 928 O O . PHE A 1 119 ? -6.487 6.340 -0.597 1.00 93.56 119 PHE A O 1
ATOM 935 N N . CYS A 1 120 ? -6.762 4.163 -0.129 1.00 92.25 120 CYS A N 1
ATOM 936 C CA . CYS A 1 120 ? -8.215 4.137 -0.244 1.00 92.25 120 CYS A CA 1
ATOM 937 C C . CYS A 1 120 ? -8.790 2.886 0.435 1.00 92.25 120 CYS A C 1
ATOM 939 O O . CYS A 1 120 ? -8.066 1.968 0.814 1.00 92.25 120 CYS A O 1
ATOM 941 N N . ASN A 1 121 ? -10.113 2.830 0.562 1.00 91.25 121 ASN A N 1
ATOM 942 C CA . ASN A 1 121 ? -10.865 1.718 1.154 1.00 91.25 121 ASN A CA 1
ATOM 943 C C . ASN A 1 121 ? -11.552 0.829 0.098 1.00 91.25 121 ASN A C 1
ATOM 945 O O . ASN A 1 121 ? -12.554 0.177 0.385 1.00 91.25 121 ASN A O 1
ATOM 949 N N . VAL A 1 122 ? -11.040 0.823 -1.134 1.00 89.88 122 VAL A N 1
ATOM 950 C CA . VAL A 1 122 ? -11.564 0.024 -2.247 1.00 89.88 122 VAL A CA 1
ATOM 951 C C . VAL A 1 122 ? -10.423 -0.672 -2.974 1.00 89.88 122 VAL A C 1
ATOM 953 O O . VAL A 1 122 ? -9.323 -0.134 -3.071 1.00 89.88 122 VAL A O 1
ATOM 956 N N . THR A 1 123 ? -10.694 -1.836 -3.567 1.00 86.19 123 THR A N 1
ATOM 957 C CA . THR A 1 123 ? -9.680 -2.634 -4.282 1.00 86.19 123 THR A CA 1
ATOM 958 C C . THR A 1 123 ? -8.950 -1.854 -5.366 1.00 86.19 123 THR A C 1
ATOM 960 O O . THR A 1 123 ? -7.753 -2.046 -5.588 1.00 86.19 123 THR A O 1
ATOM 963 N N . ARG A 1 124 ? -9.661 -0.944 -6.041 1.00 82.62 124 ARG A N 1
ATOM 964 C CA . ARG A 1 124 ? -9.108 -0.108 -7.104 1.00 82.62 124 ARG A CA 1
ATOM 965 C C . ARG A 1 124 ? -8.611 1.226 -6.548 1.00 82.62 124 ARG A C 1
ATOM 967 O O . ARG A 1 124 ? -9.264 2.252 -6.705 1.00 82.62 124 ARG A O 1
ATOM 974 N N . CYS A 1 125 ? 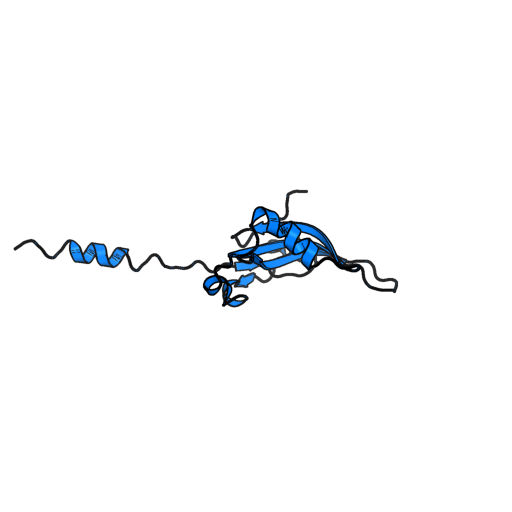-7.424 1.198 -5.958 1.00 84.62 125 CYS A N 1
ATOM 975 C CA . CYS A 1 125 ? -6.701 2.399 -5.552 1.00 84.62 125 CYS A CA 1
ATOM 976 C C . CYS A 1 125 ? -5.882 2.956 -6.709 1.00 84.62 125 CYS A C 1
ATOM 978 O O . CYS A 1 125 ? -4.743 2.558 -6.903 1.00 84.62 125 CYS A O 1
ATOM 980 N N . LEU A 1 126 ? -6.443 3.799 -7.566 1.00 74.44 126 LEU A N 1
ATOM 981 C CA . LEU A 1 126 ? -5.624 4.372 -8.639 1.00 74.44 126 LEU A CA 1
ATOM 982 C C . LEU A 1 126 ? -4.588 5.332 -8.037 1.00 74.44 126 LEU A C 1
ATOM 984 O O . LEU A 1 126 ? -4.931 5.991 -7.061 1.00 74.44 126 LEU A O 1
ATOM 988 N N . PRO A 1 127 ? -3.351 5.384 -8.567 1.00 67.62 127 PRO A N 1
ATOM 989 C CA . PRO A 1 127 ? -2.415 6.440 -8.203 1.00 67.62 127 PRO A CA 1
ATOM 990 C C . PRO A 1 127 ? -2.983 7.807 -8.622 1.00 67.62 127 PRO A C 1
ATOM 992 O O . PRO A 1 127 ? -3.880 7.848 -9.478 1.00 67.62 127 PRO A O 1
ATOM 995 N N . PRO A 1 128 ? -2.462 8.922 -8.074 1.00 60.25 128 PRO A N 1
ATOM 996 C CA . PRO A 1 128 ? -2.912 10.246 -8.465 1.00 60.25 128 PRO A CA 1
ATOM 997 C C . PRO A 1 128 ? -2.658 10.375 -9.962 1.00 60.25 128 PRO A C 1
ATOM 999 O O . PRO A 1 128 ? -1.586 9.989 -10.431 1.00 60.25 128 PRO A O 1
ATOM 1002 N N . SER A 1 129 ? -3.654 10.837 -10.715 1.00 51.47 129 SER A N 1
ATOM 1003 C CA . SER A 1 129 ? -3.521 11.043 -12.156 1.00 51.47 129 SER A CA 1
ATOM 1004 C C . SER A 1 129 ? -2.285 11.897 -12.437 1.00 51.47 129 SER A C 1
ATOM 1006 O O . SER A 1 129 ? -2.227 13.045 -11.994 1.00 51.47 129 SER A O 1
ATOM 1008 N N . VAL A 1 130 ? -1.310 11.293 -13.121 1.00 44.44 130 VAL A N 1
ATOM 1009 C CA . VAL A 1 130 ? -0.191 11.975 -13.785 1.00 44.44 130 VAL A CA 1
ATOM 1010 C C . VAL A 1 130 ? -0.702 12.770 -14.974 1.00 44.44 130 VAL A C 1
ATOM 1012 O O . VAL A 1 130 ? -1.610 12.256 -15.668 1.00 44.44 130 VAL A O 1
#

Secondary structure (DSSP, 8-state):
---SSSHHHHHHHHTS-------EEE-EEEEGGGTSTTTTT--EEEHHHH-TTTTTTTPEEEEEEEEEEEPPSSSSPPPEEEEEEEEEEE-TTS-GGGHHHHHHHHT-BTTEEEEEEEEESSS--PPP--

Nearest PDB structures (foldseek):
  4njc-assembly1_A  TM=6.141E-01  e=1.369E+00  Geobacillus stearothermophilus
  7qxs-assembly1_A  TM=3.483E-01  e=1.830E+00  Homo sapiens
  2ozx-assembly1_A  TM=4.907E-01  e=5.203E+00  Homo sapiens
  6lgn-assembly1_e  TM=3.161E-01  e=1.451E+00  Human alphaherpesvirus 3
  4d6w-assembly1_C  TM=2.139E-01  e=5.514E+00  Chandipura virus

pLDDT: mean 80.15, std 16.8, range [43.75, 95.56]

Sequence (130 aa):
MFSMSLLTIVQFIIVLNLASAYLLCYDCDAGLECEDPKGHHVRVANCDTKYPNAVQNNEKLICLTLGIKVLEGRGFGFGKSGFYRGCNVIPSSVNEEDFCEYFTDKHKSHRLTIDSCQFCNVTRCLPPSV

Radius of gyration: 20.8 Å; Cα contacts (8 Å, |Δi|>4): 233; chains: 1; bounding box: 84×25×37 Å

Solvent-accessible surface area (backbone atoms only — not comparable to full-atom values): 7722 Å² total; per-residue (Å²): 143,87,90,76,76,68,70,64,60,60,60,64,64,71,75,72,72,79,74,75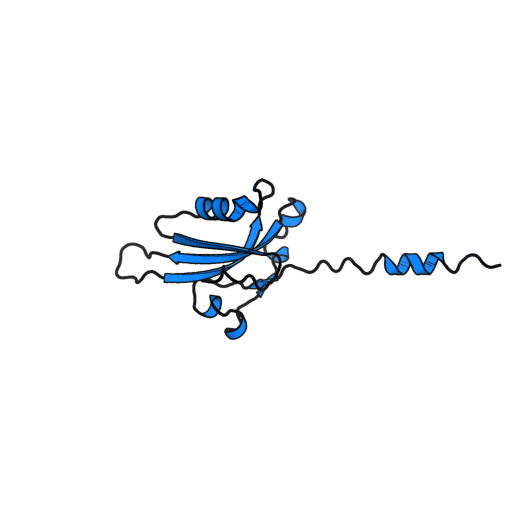,78,73,50,42,11,42,48,44,75,56,35,74,46,47,73,41,36,74,88,55,68,49,50,72,41,54,34,53,76,75,42,71,57,34,70,81,65,62,26,47,75,31,18,36,24,31,36,36,38,38,48,60,79,92,63,102,55,80,59,52,61,32,26,34,32,26,61,46,69,48,52,67,91,50,57,79,90,49,40,56,58,54,50,47,63,76,61,60,44,102,40,39,46,74,81,42,69,40,72,34,85,44,52,82,46,71,62,80,87,127

Organism: NCBI:txid1265417